Protein AF-A0A1V9K3U3-F1 (afdb_monomer_lite)

pLDDT: mean 77.96, std 19.67, range [38.72, 97.5]

Foldseek 3Di:
DDDDPVVVVVVVVVVPPDDCPPPVEDDLVVLLVCLLCDPVDDDDPVVVVSCVPDPVNVVSNVVSNVVNVVVVPDDDPDDDDDDDPVVVVVVVVVVVPVVPDDDPPPPVPPDD

Sequence (112 aa):
MPATSARRIQQVKRWHMSGARLSGHLPPADLAQHVLDGARTPWPPAMLDHLGRCASCRDRVRAFERVAAAARGGLPPEPLVSPPARVWEAILAEVRAERTGPAPDTRRRRSG

Structure (mmCIF, N/CA/C/O backbone):
data_AF-A0A1V9K3U3-F1
#
_entry.id   AF-A0A1V9K3U3-F1
#
loop_
_atom_site.group_PDB
_atom_site.id
_atom_site.type_symbol
_atom_site.label_atom_id
_atom_site.label_alt_id
_atom_site.label_comp_id
_atom_site.label_asym_id
_atom_site.label_entity_id
_atom_site.label_seq_id
_atom_site.pdbx_PDB_ins_code
_atom_site.Cartn_x
_atom_site.Cartn_y
_atom_site.Cartn_z
_atom_site.occupancy
_atom_site.B_iso_or_equiv
_atom_site.auth_seq_id
_atom_site.auth_comp_id
_atom_site.auth_asym_id
_atom_site.auth_atom_id
_atom_site.pdbx_PDB_model_num
ATOM 1 N N . MET A 1 1 ? 30.929 24.780 18.549 1.00 41.59 1 MET A N 1
ATOM 2 C CA . MET A 1 1 ? 30.769 23.431 17.965 1.00 41.59 1 MET A CA 1
ATOM 3 C C . MET A 1 1 ? 29.400 23.300 17.304 1.00 41.59 1 MET A C 1
ATOM 5 O O . MET A 1 1 ? 28.416 23.307 18.030 1.00 41.59 1 MET A O 1
ATOM 9 N N . PRO A 1 2 ? 29.314 23.180 15.967 1.00 43.38 2 PRO A N 1
ATOM 10 C CA . PRO A 1 2 ? 28.109 22.664 15.319 1.00 43.38 2 PRO A CA 1
ATOM 11 C C . PRO A 1 2 ? 28.470 21.584 14.282 1.00 43.38 2 PRO A C 1
ATOM 13 O O . PRO A 1 2 ? 28.960 21.900 13.204 1.00 43.38 2 PRO A O 1
ATOM 16 N N . ALA A 1 3 ? 28.254 20.298 14.578 1.00 39.41 3 ALA A N 1
ATOM 17 C CA . ALA A 1 3 ? 28.494 19.234 13.586 1.00 39.41 3 ALA A CA 1
ATOM 18 C C . ALA A 1 3 ? 27.543 18.025 13.696 1.00 39.41 3 ALA A C 1
ATOM 20 O O . ALA A 1 3 ? 27.846 16.948 13.186 1.00 39.41 3 ALA A O 1
ATOM 21 N N . THR A 1 4 ? 26.377 18.176 14.332 1.00 52.22 4 THR A N 1
ATOM 22 C CA . THR A 1 4 ? 25.466 17.038 14.582 1.00 52.22 4 THR A CA 1
ATOM 23 C C . THR A 1 4 ? 24.330 16.924 13.557 1.00 52.22 4 THR A C 1
ATOM 25 O O . THR A 1 4 ? 23.785 15.841 13.369 1.00 52.22 4 THR A O 1
ATOM 28 N N . SER A 1 5 ? 24.001 17.994 12.821 1.00 46.38 5 SER A N 1
ATOM 29 C CA . SER A 1 5 ? 22.847 17.989 11.897 1.00 46.38 5 SER A CA 1
ATOM 30 C C . SER A 1 5 ? 23.165 17.401 10.508 1.00 46.38 5 SER A C 1
ATOM 32 O O . SER A 1 5 ? 22.343 16.718 9.900 1.00 46.38 5 SER A O 1
ATOM 34 N N . ALA A 1 6 ? 24.402 17.555 10.023 1.00 38.72 6 ALA A N 1
ATOM 35 C CA . ALA A 1 6 ? 24.795 17.091 8.686 1.00 38.72 6 ALA A CA 1
ATOM 36 C C . ALA A 1 6 ? 24.987 15.560 8.573 1.00 38.72 6 ALA A C 1
ATOM 38 O O . ALA A 1 6 ? 24.900 15.003 7.477 1.00 38.72 6 ALA A O 1
ATOM 39 N N . ARG A 1 7 ? 25.203 14.850 9.693 1.00 48.31 7 ARG A N 1
ATOM 40 C CA . ARG A 1 7 ? 25.440 13.391 9.696 1.00 48.31 7 ARG A CA 1
ATOM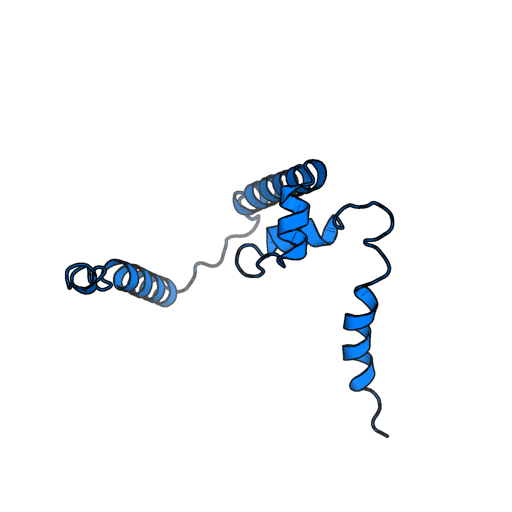 41 C C . ARG A 1 7 ? 24.183 12.553 9.424 1.00 48.31 7 ARG A C 1
ATOM 43 O O . ARG A 1 7 ? 24.305 11.451 8.899 1.00 48.31 7 ARG A O 1
ATOM 50 N N . ARG A 1 8 ? 22.981 13.068 9.709 1.00 46.59 8 ARG A N 1
ATOM 51 C CA . ARG A 1 8 ? 21.720 12.309 9.570 1.00 46.59 8 ARG A CA 1
ATOM 52 C C . ARG A 1 8 ? 21.222 12.231 8.121 1.00 46.59 8 ARG A C 1
ATOM 54 O O . ARG A 1 8 ? 20.683 11.213 7.704 1.00 46.59 8 ARG A O 1
ATOM 61 N N . ILE A 1 9 ? 21.484 13.269 7.326 1.00 45.06 9 ILE A N 1
ATOM 62 C CA . ILE A 1 9 ? 21.077 13.351 5.910 1.00 45.06 9 ILE A CA 1
ATOM 63 C C . ILE A 1 9 ? 22.001 12.504 5.015 1.00 45.06 9 ILE A C 1
ATOM 65 O O . ILE A 1 9 ? 21.559 11.909 4.032 1.00 45.06 9 ILE A O 1
ATOM 69 N N . GLN A 1 10 ? 23.279 12.371 5.382 1.00 46.31 10 GLN A N 1
ATOM 70 C CA . GLN A 1 10 ? 24.217 11.485 4.680 1.00 46.31 10 GLN A CA 1
ATOM 71 C C . GLN A 1 10 ? 23.923 9.996 4.913 1.00 46.31 10 GLN A C 1
ATOM 73 O O . GLN A 1 10 ? 24.279 9.167 4.074 1.00 46.31 10 GLN A O 1
ATOM 78 N N . GLN A 1 11 ? 23.240 9.649 6.008 1.00 44.50 11 GLN A N 1
ATOM 79 C CA . GLN A 1 11 ? 22.877 8.267 6.308 1.00 44.50 11 GLN A CA 1
ATOM 80 C C . GLN A 1 11 ? 21.829 7.744 5.317 1.00 44.50 11 GLN A C 1
ATOM 82 O O . GLN A 1 11 ? 22.004 6.644 4.813 1.00 44.50 11 GLN A O 1
ATOM 87 N N . VAL A 1 12 ? 20.839 8.559 4.923 1.00 46.97 12 VAL A N 1
ATOM 88 C CA . VAL A 1 12 ? 19.813 8.203 3.917 1.00 46.97 12 VAL A CA 1
ATOM 89 C C . VAL A 1 12 ? 20.436 7.904 2.546 1.00 46.97 12 VAL A C 1
ATOM 91 O O . VAL A 1 12 ? 20.091 6.917 1.906 1.00 46.97 12 VAL A O 1
ATOM 94 N N . LYS A 1 13 ? 21.442 8.683 2.124 1.00 40.75 13 LYS A N 1
ATOM 95 C CA . LYS A 1 13 ? 22.126 8.476 0.833 1.00 40.75 13 LYS A CA 1
ATOM 96 C C . LYS A 1 13 ? 23.016 7.225 0.795 1.00 40.75 13 LYS A C 1
ATOM 98 O O . LYS A 1 13 ? 23.288 6.716 -0.289 1.00 40.75 13 LYS A O 1
ATOM 103 N N . ARG A 1 14 ? 23.444 6.700 1.950 1.00 40.56 14 ARG A N 1
ATOM 104 C CA . ARG A 1 14 ? 24.305 5.506 2.040 1.00 40.56 14 ARG A CA 1
ATOM 105 C C . ARG A 1 14 ? 23.531 4.183 1.904 1.00 40.56 14 ARG A C 1
ATOM 107 O O . ARG A 1 14 ? 24.142 3.178 1.555 1.00 40.56 14 ARG A O 1
ATOM 114 N N . TRP A 1 15 ? 22.208 4.177 2.086 1.00 44.41 15 TRP A N 1
ATOM 115 C CA . TRP A 1 15 ? 21.377 2.973 1.909 1.00 44.41 15 TRP A CA 1
ATOM 116 C C . TRP A 1 15 ? 21.139 2.588 0.437 1.00 44.41 15 TRP A C 1
ATOM 118 O O . TRP A 1 15 ? 20.774 1.452 0.152 1.00 44.41 15 TRP A O 1
ATOM 128 N N . HIS A 1 16 ? 21.406 3.485 -0.518 1.00 50.59 16 HIS A N 1
ATOM 129 C CA . HIS A 1 16 ? 21.030 3.301 -1.925 1.00 50.59 16 HIS A CA 1
ATOM 130 C C . HIS A 1 16 ? 21.904 2.336 -2.756 1.00 50.59 16 HIS A C 1
ATOM 132 O O . HIS A 1 16 ? 21.597 2.141 -3.929 1.00 50.59 16 HIS A O 1
ATOM 138 N N . MET A 1 17 ? 22.987 1.739 -2.233 1.00 43.09 17 MET A N 1
ATOM 139 C CA . MET A 1 17 ? 24.000 1.119 -3.118 1.00 43.09 17 MET A CA 1
ATOM 140 C C . MET A 1 17 ? 24.614 -0.231 -2.696 1.00 43.09 17 MET A C 1
ATOM 142 O O . MET A 1 17 ? 25.503 -0.684 -3.418 1.00 43.09 17 MET A O 1
ATOM 146 N N . SER A 1 18 ? 24.156 -0.915 -1.634 1.00 45.12 18 SER A N 1
ATOM 147 C CA . SER A 1 18 ? 24.836 -2.156 -1.175 1.00 45.12 18 SER A CA 1
ATOM 148 C C . SER A 1 18 ? 23.988 -3.432 -1.051 1.00 45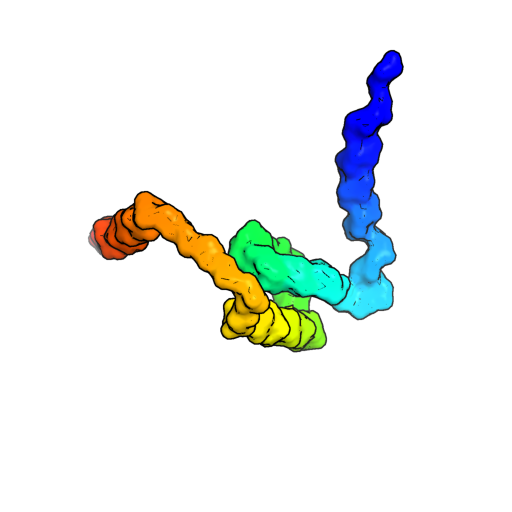.12 18 SER A C 1
ATOM 150 O O . SER A 1 18 ? 24.563 -4.487 -0.816 1.00 45.12 18 SER A O 1
ATOM 152 N N . GLY A 1 19 ? 22.663 -3.397 -1.250 1.00 44.41 19 GLY A N 1
ATOM 153 C CA . GLY A 1 19 ? 21.814 -4.605 -1.142 1.00 44.41 19 GLY A CA 1
ATOM 154 C C . GLY A 1 19 ? 21.185 -5.094 -2.452 1.00 44.41 19 GLY A C 1
ATOM 155 O O . GLY A 1 19 ? 21.083 -6.293 -2.690 1.00 44.41 19 GLY A O 1
ATOM 156 N N . ALA A 1 20 ? 20.797 -4.176 -3.342 1.00 47.66 20 ALA A N 1
ATOM 157 C CA . ALA A 1 20 ? 19.996 -4.500 -4.529 1.00 47.66 20 ALA A CA 1
ATOM 158 C C . ALA A 1 20 ? 20.780 -5.191 -5.664 1.00 47.66 20 ALA A C 1
ATOM 160 O O . ALA A 1 20 ? 20.186 -5.732 -6.594 1.00 47.66 20 ALA A O 1
ATOM 161 N N . ARG A 1 21 ? 22.119 -5.194 -5.607 1.00 49.69 21 ARG A N 1
ATOM 162 C CA . ARG A 1 21 ? 22.965 -5.763 -6.670 1.00 49.69 21 ARG A CA 1
ATOM 163 C C . ARG A 1 21 ? 23.323 -7.238 -6.504 1.00 49.69 21 ARG A C 1
ATOM 165 O O . ARG A 1 21 ? 23.895 -7.798 -7.429 1.00 49.69 21 ARG A O 1
ATOM 172 N N . LEU A 1 22 ? 22.975 -7.883 -5.390 1.00 51.88 22 LEU A N 1
ATOM 173 C CA . LEU A 1 22 ? 23.397 -9.269 -5.153 1.00 51.88 22 LEU A CA 1
ATOM 174 C C . LEU A 1 22 ? 22.435 -10.327 -5.721 1.00 51.88 22 LEU A C 1
ATOM 176 O O . LEU A 1 22 ? 22.773 -11.505 -5.712 1.00 51.88 22 LEU A O 1
ATOM 180 N N . SER A 1 23 ? 21.249 -9.958 -6.230 1.00 58.78 23 SER A N 1
ATOM 181 C CA . SER A 1 23 ? 20.281 -10.969 -6.714 1.00 58.78 23 SER A CA 1
ATOM 182 C C . SER A 1 23 ? 19.410 -10.563 -7.906 1.00 58.78 23 SER A C 1
ATOM 184 O O . SER A 1 23 ? 18.506 -11.311 -8.258 1.00 58.78 23 SER A O 1
ATOM 186 N N . GLY A 1 24 ? 19.620 -9.394 -8.523 1.00 83.12 24 GLY A N 1
ATOM 187 C CA . GLY A 1 24 ? 18.820 -8.963 -9.683 1.00 83.12 24 GLY A CA 1
ATOM 188 C C . GLY A 1 24 ? 17.320 -8.763 -9.405 1.00 83.12 24 GLY A C 1
ATOM 189 O O . GLY A 1 24 ? 16.553 -8.573 -10.343 1.00 83.12 24 GLY A O 1
ATOM 190 N N . HIS A 1 25 ? 16.905 -8.786 -8.136 1.00 89.75 25 HIS A N 1
ATOM 191 C CA . HIS A 1 25 ? 15.526 -8.645 -7.677 1.00 89.75 25 HIS A CA 1
ATOM 192 C C . HIS A 1 25 ? 15.397 -7.486 -6.692 1.00 89.75 25 HIS A C 1
ATOM 194 O O . HIS A 1 25 ? 16.348 -7.132 -5.994 1.00 89.75 25 HIS A O 1
ATOM 200 N N . LEU A 1 26 ? 14.186 -6.942 -6.596 1.00 88.00 26 LEU A N 1
ATOM 201 C CA . LEU A 1 26 ? 13.856 -5.937 -5.593 1.00 88.00 26 LEU A CA 1
ATOM 202 C C . LEU A 1 26 ? 13.902 -6.530 -4.171 1.00 88.00 26 LEU A C 1
ATOM 204 O O . LEU A 1 26 ? 13.448 -7.669 -3.974 1.00 88.00 26 LEU A O 1
ATOM 208 N N . PRO A 1 27 ? 14.418 -5.781 -3.175 1.00 87.94 27 PRO A N 1
ATOM 209 C CA . PRO A 1 27 ? 14.446 -6.232 -1.790 1.00 87.94 27 PRO A CA 1
ATOM 210 C C . PRO A 1 27 ? 13.029 -6.526 -1.269 1.00 87.94 27 PRO A C 1
ATOM 212 O O . PRO A 1 27 ? 12.134 -5.699 -1.444 1.00 87.94 27 PRO A O 1
ATOM 215 N N . PRO A 1 28 ? 12.792 -7.669 -0.597 1.00 90.06 28 PRO A N 1
ATOM 216 C CA . PRO A 1 28 ? 11.464 -8.011 -0.086 1.00 90.06 28 PRO A CA 1
ATOM 217 C C . PRO A 1 28 ? 10.870 -6.967 0.868 1.00 90.06 28 PRO A C 1
ATOM 219 O O . PRO A 1 28 ? 9.666 -6.739 0.830 1.00 90.06 28 PRO A O 1
ATOM 222 N N . ALA A 1 29 ? 11.702 -6.321 1.691 1.00 90.31 29 ALA A N 1
ATOM 223 C CA . ALA A 1 29 ? 11.261 -5.277 2.615 1.00 90.31 29 ALA A CA 1
ATOM 224 C C . ALA A 1 29 ? 10.704 -4.050 1.876 1.00 90.31 29 ALA A C 1
ATOM 226 O O . ALA A 1 29 ? 9.658 -3.539 2.261 1.00 90.31 29 ALA A O 1
ATOM 227 N N . ASP A 1 30 ? 11.338 -3.640 0.776 1.00 89.69 30 ASP A N 1
ATOM 228 C CA . ASP A 1 30 ? 10.869 -2.516 -0.042 1.00 89.69 30 ASP A CA 1
ATOM 229 C C . ASP A 1 30 ? 9.531 -2.851 -0.716 1.00 89.69 30 ASP A C 1
ATOM 231 O O . ASP A 1 30 ? 8.631 -2.015 -0.781 1.00 89.69 30 ASP A O 1
ATOM 235 N N . LEU A 1 31 ? 9.376 -4.102 -1.173 1.00 92.69 31 LEU A N 1
ATOM 236 C CA . LEU A 1 31 ? 8.109 -4.601 -1.713 1.00 92.69 31 LEU A CA 1
ATOM 237 C C . LEU A 1 31 ? 6.994 -4.582 -0.665 1.00 92.69 31 LEU A C 1
ATOM 239 O O . LEU A 1 31 ? 5.897 -4.103 -0.947 1.00 92.69 31 LEU A O 1
ATOM 243 N N . ALA A 1 32 ? 7.274 -5.075 0.541 1.00 93.44 32 ALA A N 1
ATOM 244 C CA . ALA A 1 32 ? 6.312 -5.087 1.635 1.00 93.44 32 ALA A CA 1
ATOM 245 C C . ALA A 1 32 ? 5.930 -3.665 2.071 1.00 93.44 32 ALA A C 1
ATOM 247 O O . ALA A 1 32 ? 4.745 -3.365 2.204 1.00 93.44 32 ALA A O 1
ATOM 248 N N . GLN A 1 33 ? 6.916 -2.778 2.230 1.00 90.88 33 GLN A N 1
ATOM 249 C CA . GLN A 1 33 ? 6.693 -1.387 2.617 1.00 90.88 33 GLN A CA 1
ATOM 250 C C . GLN A 1 33 ? 5.783 -0.675 1.617 1.00 90.88 33 GLN A C 1
ATOM 252 O O . GLN A 1 33 ? 4.792 -0.063 2.009 1.00 90.88 33 GLN A O 1
ATOM 257 N N . HIS A 1 34 ? 6.061 -0.824 0.322 1.00 92.44 34 HIS A N 1
ATOM 258 C CA . HIS A 1 34 ? 5.230 -0.225 -0.712 1.00 92.44 34 HIS A CA 1
ATOM 259 C C . HIS A 1 34 ? 3.780 -0.732 -0.663 1.00 92.44 34 HIS A C 1
ATOM 261 O O . HIS A 1 34 ? 2.844 0.058 -0.752 1.00 92.44 34 HIS A O 1
ATOM 267 N N . VAL A 1 35 ? 3.571 -2.041 -0.484 1.00 93.81 35 VAL A N 1
ATOM 268 C CA . VAL A 1 35 ? 2.220 -2.622 -0.381 1.00 93.81 35 VAL A CA 1
ATOM 269 C C . VAL A 1 35 ? 1.452 -2.082 0.834 1.00 93.81 35 VAL A C 1
ATOM 271 O O . VAL A 1 35 ? 0.237 -1.865 0.759 1.00 93.81 35 VAL A O 1
ATOM 274 N N . LEU A 1 36 ? 2.140 -1.855 1.954 1.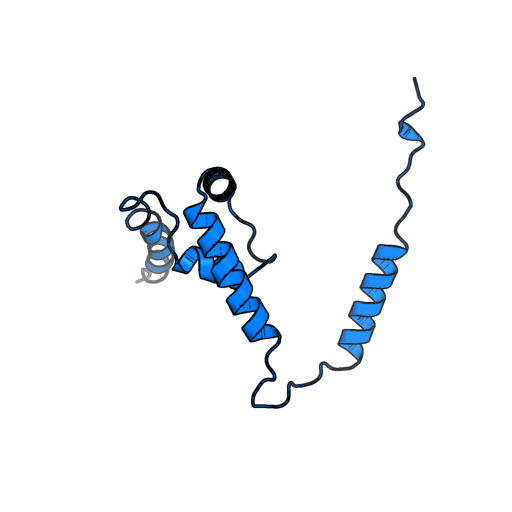00 92.00 36 LEU A N 1
ATOM 275 C CA . LEU A 1 36 ? 1.542 -1.277 3.159 1.00 92.00 36 LEU A CA 1
ATOM 276 C C . LEU A 1 36 ? 1.200 0.209 2.977 1.00 92.00 36 LEU A C 1
ATOM 278 O O . LEU A 1 36 ? 0.120 0.639 3.390 1.00 92.00 36 LEU A O 1
A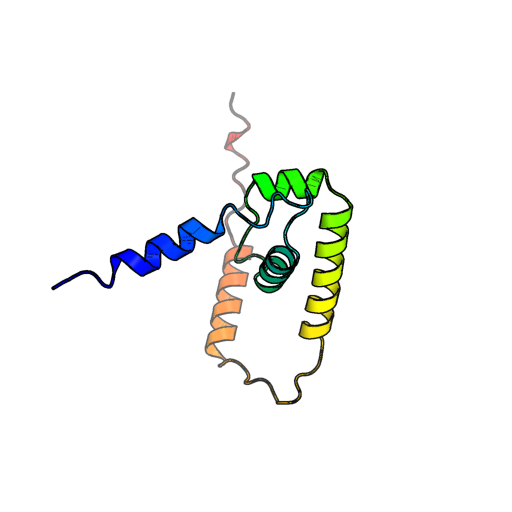TOM 282 N N . ASP A 1 37 ? 2.076 0.972 2.324 1.00 90.62 37 ASP A N 1
ATOM 283 C CA . ASP A 1 37 ? 1.871 2.399 2.057 1.00 90.62 37 ASP A CA 1
ATOM 284 C C . ASP A 1 37 ? 0.793 2.654 0.994 1.00 90.62 37 ASP A C 1
ATOM 286 O O . ASP A 1 37 ? 0.063 3.651 1.067 1.00 90.62 37 ASP A O 1
ATOM 290 N N . GLY A 1 38 ? 0.655 1.734 0.037 1.00 86.31 38 GLY A N 1
ATOM 291 C CA . GLY A 1 38 ? -0.315 1.799 -1.047 1.00 86.31 38 GLY A CA 1
ATOM 292 C C . GLY A 1 38 ? -0.122 3.038 -1.923 1.00 86.31 38 GLY A C 1
ATOM 293 O O . GLY A 1 38 ? 0.995 3.429 -2.253 1.00 86.31 38 GLY A O 1
ATOM 294 N N . ALA A 1 39 ? -1.227 3.698 -2.277 1.00 80.50 39 ALA A N 1
ATOM 295 C CA . ALA A 1 39 ? -1.225 4.847 -3.188 1.00 80.50 39 ALA A CA 1
ATOM 296 C C . ALA A 1 39 ? -0.432 6.069 -2.683 1.00 80.50 39 ALA A C 1
ATOM 298 O O . ALA A 1 39 ? -0.126 6.961 -3.471 1.00 80.50 39 ALA A O 1
ATOM 299 N N . ARG A 1 40 ? -0.081 6.122 -1.389 1.00 82.56 40 ARG A N 1
ATOM 300 C CA . ARG A 1 40 ? 0.710 7.223 -0.813 1.00 82.56 40 ARG A CA 1
ATOM 301 C C . ARG A 1 40 ? 2.154 7.245 -1.306 1.00 82.56 40 ARG A C 1
ATOM 303 O O . ARG A 1 40 ? 2.775 8.304 -1.289 1.00 82.56 40 ARG A O 1
ATOM 310 N N . THR A 1 41 ? 2.667 6.107 -1.763 1.00 85.19 41 THR A N 1
ATOM 311 C CA . THR A 1 41 ? 4.059 5.971 -2.186 1.00 85.19 41 THR A CA 1
ATOM 312 C C . THR A 1 41 ? 4.093 5.304 -3.555 1.00 85.19 41 THR A C 1
ATOM 314 O O . THR A 1 41 ? 4.306 4.103 -3.616 1.00 85.19 41 THR A O 1
ATOM 317 N N . PRO A 1 42 ? 3.868 6.019 -4.673 1.00 86.94 42 PRO A N 1
ATOM 318 C CA . PRO A 1 42 ? 3.924 5.414 -6.002 1.00 86.94 42 PRO A CA 1
ATOM 319 C C . PRO A 1 42 ? 5.319 4.849 -6.309 1.00 86.94 42 PRO A C 1
ATOM 321 O O . PRO A 1 42 ? 6.339 5.347 -5.829 1.00 86.94 42 PRO A O 1
ATOM 324 N N . TRP A 1 43 ? 5.373 3.803 -7.136 1.00 86.25 43 TRP A N 1
ATOM 325 C CA . TRP A 1 43 ? 6.640 3.201 -7.546 1.00 86.25 43 TRP A CA 1
ATOM 326 C C . TRP A 1 43 ? 7.472 4.183 -8.386 1.00 86.25 43 TRP A C 1
ATOM 328 O O . TRP A 1 43 ? 6.944 4.787 -9.323 1.00 86.25 43 TRP A O 1
ATOM 338 N N . PRO A 1 44 ? 8.791 4.282 -8.149 1.00 86.81 44 PRO A N 1
ATOM 339 C CA . PRO A 1 44 ? 9.699 4.940 -9.077 1.00 86.81 44 PRO A CA 1
ATOM 340 C C . PRO A 1 44 ? 9.657 4.280 -10.470 1.00 86.81 44 PRO A C 1
ATOM 342 O O . PRO A 1 44 ? 9.572 3.049 -10.552 1.00 86.81 44 PRO A O 1
ATOM 345 N N . PRO A 1 45 ? 9.817 5.040 -11.573 1.00 86.75 45 PRO A N 1
ATOM 346 C CA . PRO A 1 45 ? 9.743 4.500 -12.936 1.00 86.75 45 PRO A CA 1
ATOM 347 C C . PRO A 1 45 ? 10.657 3.294 -13.202 1.00 86.75 45 PRO A C 1
ATOM 349 O O . PRO A 1 45 ? 10.243 2.329 -13.836 1.00 86.75 45 PRO A O 1
ATOM 352 N N . ALA A 1 46 ? 11.878 3.295 -12.659 1.00 84.38 46 ALA A N 1
ATOM 353 C CA . ALA A 1 46 ? 12.815 2.177 -12.807 1.00 84.38 46 ALA A CA 1
ATOM 354 C C . ALA A 1 46 ? 12.322 0.878 -12.135 1.00 84.38 46 ALA A C 1
ATOM 356 O O . ALA A 1 46 ? 12.594 -0.222 -12.617 1.00 84.38 46 ALA A O 1
ATOM 357 N N . MET A 1 47 ? 11.579 0.989 -11.030 1.00 87.44 47 MET A N 1
ATOM 358 C CA . MET A 1 47 ? 10.995 -0.169 -10.347 1.00 87.44 47 MET A CA 1
ATOM 359 C C . MET A 1 47 ? 9.763 -0.679 -11.094 1.00 87.44 47 MET A C 1
ATOM 361 O O . MET A 1 47 ? 9.590 -1.891 -11.195 1.00 87.44 47 MET A O 1
ATOM 365 N N . LEU A 1 48 ? 8.960 0.215 -11.683 1.00 90.94 48 LEU A N 1
ATOM 366 C CA . LEU A 1 48 ? 7.863 -0.172 -12.579 1.00 90.94 48 LEU A CA 1
ATOM 367 C C . LEU A 1 48 ? 8.377 -0.949 -13.793 1.00 90.94 48 LEU A C 1
ATOM 369 O O . LEU A 1 48 ? 7.839 -2.006 -14.111 1.00 90.94 48 LEU A O 1
ATOM 373 N N . ASP A 1 49 ? 9.450 -0.472 -14.421 1.00 89.56 49 ASP A N 1
ATOM 374 C CA . ASP A 1 49 ? 10.099 -1.153 -15.545 1.00 89.56 49 ASP A CA 1
ATOM 375 C C . ASP A 1 49 ? 10.608 -2.552 -15.144 1.00 89.56 49 ASP A C 1
ATOM 377 O O . ASP A 1 49 ? 10.369 -3.548 -15.834 1.00 89.56 49 ASP A O 1
ATOM 381 N N . HIS A 1 50 ? 11.223 -2.671 -13.962 1.00 91.94 50 HIS A N 1
ATOM 382 C CA . HIS A 1 50 ? 11.613 -3.970 -13.417 1.00 91.94 50 HIS A CA 1
ATOM 383 C C . HIS A 1 50 ? 10.409 -4.892 -13.168 1.00 91.94 50 HIS A C 1
ATOM 385 O O . HIS A 1 50 ? 10.431 -6.049 -13.588 1.00 91.94 50 HIS A O 1
ATOM 391 N N . LEU A 1 51 ? 9.349 -4.400 -12.519 1.00 92.94 51 LEU A N 1
ATOM 392 C CA . LEU A 1 51 ? 8.124 -5.167 -12.272 1.00 92.94 51 LEU A CA 1
ATOM 393 C C . LEU A 1 51 ? 7.425 -5.562 -13.579 1.00 92.94 51 LEU A C 1
ATOM 395 O O . LEU A 1 51 ? 6.841 -6.641 -13.645 1.00 92.94 51 LEU A O 1
ATOM 399 N N . GLY A 1 52 ? 7.540 -4.764 -14.642 1.00 95.00 52 GLY A N 1
ATOM 400 C CA . GLY A 1 52 ? 7.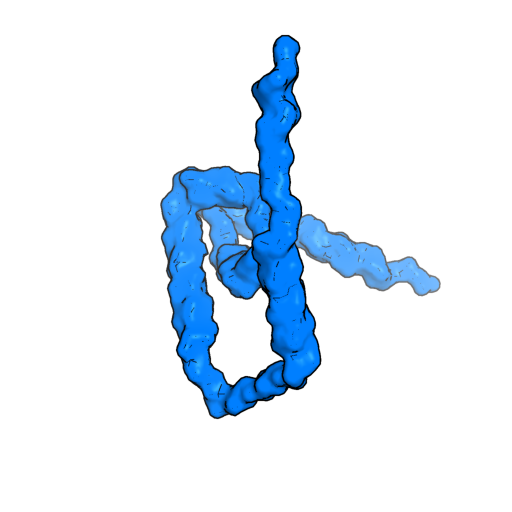073 -5.118 -15.983 1.00 95.00 52 GLY A CA 1
ATOM 401 C C . GLY A 1 52 ? 7.776 -6.357 -16.549 1.00 95.00 52 GLY A C 1
ATOM 402 O O . GLY A 1 52 ? 7.137 -7.206 -17.170 1.00 95.00 52 GLY A O 1
ATOM 403 N N . ARG A 1 53 ? 9.068 -6.538 -16.253 1.00 95.00 53 ARG A N 1
ATOM 404 C CA . ARG A 1 53 ? 9.880 -7.646 -16.790 1.00 95.00 53 ARG A CA 1
ATOM 405 C C . ARG A 1 53 ? 10.024 -8.850 -15.856 1.00 95.00 53 ARG A C 1
ATOM 407 O O . ARG A 1 53 ? 10.155 -9.973 -16.332 1.00 95.00 53 ARG A O 1
ATOM 414 N N . CYS A 1 54 ? 9.986 -8.660 -14.539 1.00 95.88 54 CYS A N 1
ATOM 415 C CA . CYS A 1 54 ? 10.307 -9.707 -13.569 1.00 95.88 54 CYS A CA 1
ATOM 416 C C . CYS A 1 54 ? 9.056 -10.350 -12.945 1.00 95.88 54 CYS A C 1
ATOM 418 O O . CYS A 1 54 ? 8.439 -9.785 -12.041 1.00 95.88 54 CYS A O 1
ATOM 420 N N . ALA A 1 55 ? 8.719 -11.573 -13.373 1.00 95.69 55 ALA A N 1
ATOM 421 C CA . ALA A 1 55 ? 7.586 -12.329 -12.826 1.00 95.69 55 ALA A CA 1
ATOM 422 C C . ALA A 1 55 ? 7.720 -12.609 -11.318 1.00 95.69 55 ALA A C 1
ATOM 424 O O . ALA A 1 55 ? 6.793 -12.332 -10.567 1.00 95.69 55 ALA A O 1
ATOM 425 N N . SER A 1 56 ? 8.902 -13.034 -10.858 1.00 95.06 56 SER A N 1
ATOM 426 C CA . SER A 1 56 ? 9.164 -13.328 -9.438 1.00 95.06 56 SER A CA 1
ATOM 427 C C . SER A 1 56 ? 8.888 -12.129 -8.520 1.00 95.06 56 SER A C 1
ATOM 429 O O . SER A 1 56 ? 8.249 -12.263 -7.476 1.00 95.06 56 SER A O 1
ATOM 431 N N . CYS A 1 57 ? 9.304 -10.921 -8.919 1.00 94.69 57 CYS A N 1
ATOM 432 C CA . CYS A 1 57 ? 9.019 -9.719 -8.136 1.00 94.69 57 CYS A CA 1
ATOM 433 C C . CYS A 1 57 ? 7.528 -9.357 -8.147 1.00 94.69 57 CYS A C 1
ATOM 435 O O . CYS A 1 57 ? 7.009 -8.963 -7.105 1.00 94.69 57 CYS A O 1
ATOM 437 N N . ARG A 1 58 ? 6.817 -9.552 -9.267 1.00 95.50 58 ARG A N 1
ATOM 438 C CA . ARG A 1 58 ? 5.354 -9.379 -9.302 1.00 95.50 58 ARG A CA 1
ATOM 439 C C . ARG A 1 58 ? 4.637 -10.366 -8.389 1.00 95.50 58 ARG A C 1
ATOM 441 O O . ARG A 1 58 ? 3.725 -9.971 -7.669 1.00 95.50 58 ARG A O 1
ATOM 448 N N . ASP A 1 59 ? 5.054 -11.626 -8.387 1.00 97.50 59 ASP A N 1
ATOM 449 C CA . ASP A 1 59 ? 4.438 -12.658 -7.552 1.00 97.50 59 ASP A CA 1
ATOM 450 C C . ASP A 1 59 ? 4.639 -12.369 -6.063 1.00 97.50 59 ASP A C 1
ATOM 452 O O . ASP A 1 59 ? 3.713 -12.543 -5.268 1.00 97.50 59 ASP A O 1
ATOM 456 N N . ARG A 1 60 ? 5.809 -11.836 -5.687 1.00 96.56 60 ARG A N 1
ATOM 457 C CA . ARG A 1 60 ? 6.072 -11.353 -4.323 1.00 96.56 60 ARG A CA 1
ATOM 458 C C . ARG A 1 60 ? 5.173 -10.183 -3.935 1.00 96.56 60 ARG A C 1
ATOM 460 O O . ARG A 1 60 ? 4.595 -10.221 -2.854 1.00 96.56 60 ARG A O 1
ATOM 467 N N . VAL A 1 61 ? 5.017 -9.180 -4.804 1.00 95.81 61 VAL A N 1
ATOM 468 C CA . VAL A 1 61 ? 4.089 -8.059 -4.559 1.00 95.81 61 VAL A CA 1
ATOM 469 C C . VAL A 1 61 ? 2.672 -8.587 -4.338 1.00 95.81 61 VAL A C 1
ATOM 471 O O . VAL A 1 61 ? 2.078 -8.305 -3.303 1.00 95.81 61 VAL A O 1
ATOM 474 N N . ARG A 1 62 ? 2.182 -9.461 -5.224 1.00 97.00 62 ARG A N 1
ATOM 475 C CA . ARG A 1 62 ? 0.859 -10.094 -5.091 1.00 97.00 62 ARG A CA 1
ATOM 476 C C . ARG A 1 62 ? 0.708 -10.888 -3.796 1.00 97.00 62 ARG A C 1
ATOM 478 O O . ARG A 1 62 ? -0.373 -10.922 -3.213 1.00 97.00 62 ARG A O 1
ATOM 485 N N . ALA A 1 63 ? 1.762 -11.571 -3.351 1.00 97.38 63 ALA A N 1
ATOM 486 C CA . ALA A 1 63 ? 1.747 -12.293 -2.083 1.00 97.38 63 ALA A CA 1
ATOM 487 C C . ALA A 1 63 ? 1.589 -11.337 -0.895 1.00 97.38 63 ALA A C 1
ATOM 489 O O . ALA A 1 63 ? 0.727 -11.566 -0.047 1.00 97.38 63 ALA A O 1
ATOM 490 N N . PHE A 1 64 ? 2.351 -10.242 -0.866 1.00 96.88 64 PHE A N 1
ATOM 491 C CA . PHE A 1 64 ? 2.209 -9.224 0.172 1.00 96.88 64 PHE A CA 1
ATOM 492 C C . PHE A 1 64 ? 0.852 -8.518 0.114 1.00 96.88 64 PHE A C 1
ATOM 494 O O . PHE A 1 64 ? 0.259 -8.283 1.162 1.00 96.88 64 PHE A O 1
ATOM 501 N N . GLU A 1 65 ? 0.312 -8.243 -1.076 1.00 95.25 65 GLU A N 1
ATOM 502 C CA . GLU A 1 65 ? -1.025 -7.657 -1.242 1.00 95.25 65 GLU A CA 1
ATOM 503 C C . GLU A 1 65 ? -2.112 -8.542 -0.629 1.00 95.25 65 GLU A C 1
ATOM 505 O O . GLU A 1 65 ? -2.984 -8.036 0.077 1.00 95.25 65 GLU A O 1
ATOM 510 N N . ARG A 1 66 ? -2.036 -9.867 -0.825 1.00 95.38 66 ARG A N 1
ATOM 511 C CA . ARG A 1 66 ? -2.968 -10.815 -0.193 1.00 95.38 66 ARG A CA 1
ATOM 512 C C . ARG A 1 66 ? -2.873 -10.785 1.329 1.00 95.38 66 ARG A C 1
ATOM 514 O O . ARG A 1 66 ? -3.904 -10.760 1.994 1.00 95.38 66 ARG A O 1
ATOM 521 N N . VAL A 1 67 ? -1.657 -10.762 1.878 1.00 94.94 67 VAL A N 1
ATOM 522 C CA . VAL A 1 67 ? -1.445 -10.679 3.333 1.00 94.94 67 VAL A CA 1
ATOM 523 C C . VAL A 1 67 ? -1.985 -9.360 3.883 1.00 94.94 67 VAL A C 1
ATOM 525 O O . VAL A 1 67 ? -2.711 -9.361 4.873 1.00 94.94 67 VAL A O 1
ATOM 528 N N . ALA A 1 68 ? -1.693 -8.239 3.224 1.00 92.56 68 ALA A N 1
ATOM 529 C CA . ALA A 1 68 ? -2.187 -6.929 3.628 1.00 92.56 68 ALA A CA 1
ATOM 530 C C . ALA A 1 68 ? -3.720 -6.848 3.559 1.00 92.56 68 ALA A C 1
ATOM 532 O O . ALA A 1 68 ? -4.346 -6.303 4.466 1.00 92.56 68 ALA A O 1
ATOM 533 N N . ALA A 1 69 ? -4.336 -7.415 2.519 1.00 91.31 69 ALA A N 1
ATOM 534 C CA . ALA A 1 69 ? -5.789 -7.493 2.400 1.00 91.31 69 ALA A CA 1
ATOM 535 C C . ALA A 1 69 ? -6.408 -8.334 3.527 1.00 91.31 69 ALA A C 1
ATOM 537 O O . ALA A 1 69 ? -7.360 -7.886 4.163 1.00 91.31 69 ALA A O 1
ATOM 538 N N . ALA A 1 70 ? -5.833 -9.504 3.823 1.00 91.56 70 ALA A N 1
ATOM 539 C CA . ALA A 1 70 ? -6.278 -10.353 4.926 1.00 91.56 70 ALA A CA 1
ATOM 540 C C . ALA A 1 70 ? -6.162 -9.638 6.282 1.00 91.56 70 ALA A C 1
ATOM 542 O O . ALA A 1 70 ? -7.098 -9.668 7.075 1.00 91.56 70 ALA A O 1
ATOM 543 N N . ALA A 1 71 ? -5.053 -8.931 6.519 1.00 88.25 71 ALA A N 1
ATOM 544 C CA . ALA A 1 71 ? -4.846 -8.168 7.745 1.00 88.25 71 ALA A CA 1
ATOM 545 C C . ALA A 1 71 ? -5.859 -7.021 7.904 1.00 88.25 71 ALA A C 1
ATOM 547 O O . ALA A 1 71 ? -6.371 -6.809 8.997 1.00 88.25 71 ALA A O 1
ATOM 548 N N . ARG A 1 72 ? -6.185 -6.301 6.820 1.00 85.88 72 ARG A N 1
ATOM 549 C CA . ARG A 1 72 ? -7.182 -5.212 6.841 1.00 85.88 72 ARG A CA 1
ATOM 550 C C . ARG A 1 72 ? -8.617 -5.710 7.018 1.00 85.88 72 ARG A C 1
ATOM 552 O O . ARG A 1 72 ? -9.436 -4.977 7.557 1.00 85.88 72 ARG A O 1
ATOM 559 N N . GLY A 1 73 ? -8.928 -6.905 6.515 1.00 85.50 73 GLY A N 1
ATOM 560 C CA . GLY A 1 73 ? -10.251 -7.521 6.648 1.00 85.50 73 GLY A CA 1
ATOM 561 C C . GLY A 1 73 ? -10.478 -8.229 7.986 1.00 85.50 73 GLY A C 1
ATOM 562 O O . GLY A 1 73 ? -11.616 -8.559 8.311 1.00 85.50 73 GLY A O 1
ATOM 563 N N . GLY A 1 74 ? -9.415 -8.477 8.754 1.00 84.06 74 GLY A N 1
ATOM 564 C CA . GLY A 1 74 ? -9.506 -9.072 10.082 1.00 84.06 74 GLY A CA 1
ATOM 565 C C . GLY A 1 74 ? -10.154 -8.123 11.089 1.00 84.06 74 GLY A C 1
ATOM 566 O O . GLY A 1 74 ? -9.904 -6.918 11.071 1.00 84.06 74 GLY A O 1
ATOM 567 N N . LEU A 1 75 ? -10.971 -8.675 11.990 1.00 71.81 75 LEU A N 1
ATOM 568 C CA . LEU A 1 75 ? -11.510 -7.909 13.108 1.00 71.81 75 LEU A CA 1
ATOM 569 C C . LEU A 1 75 ? -10.365 -7.608 14.091 1.00 71.81 75 LEU A C 1
ATOM 571 O O . LEU A 1 75 ? -9.691 -8.547 14.529 1.00 71.81 75 LEU A O 1
ATOM 575 N N . PRO A 1 76 ? -10.111 -6.336 14.434 1.00 75.62 76 PRO A N 1
ATOM 576 C CA . PRO A 1 76 ? -9.125 -6.018 15.450 1.00 75.62 76 PRO A CA 1
ATOM 577 C C . PRO A 1 76 ? -9.579 -6.574 16.810 1.00 75.62 76 PRO A C 1
ATOM 579 O O . PRO A 1 76 ? -10.782 -6.641 17.071 1.00 75.62 76 PRO A O 1
ATOM 582 N N . PRO A 1 77 ? -8.637 -6.970 17.685 1.00 73.38 77 PRO A N 1
ATOM 583 C CA . PRO A 1 77 ? -8.964 -7.483 19.017 1.00 73.38 77 PRO A CA 1
ATOM 584 C C . PRO A 1 77 ? -9.646 -6.425 19.894 1.00 73.38 77 PRO A C 1
ATOM 586 O O . PRO A 1 77 ? -10.406 -6.772 20.790 1.00 73.38 77 PRO A O 1
ATOM 589 N N . GLU A 1 78 ? -9.405 -5.148 19.597 1.00 79.94 78 GLU A N 1
ATOM 590 C CA . GLU A 1 78 ? -10.008 -4.008 20.275 1.00 79.94 78 GLU A CA 1
ATOM 591 C C . GLU A 1 78 ? -10.967 -3.257 19.340 1.00 79.94 78 GLU A C 1
ATOM 593 O O . GLU A 1 78 ? -10.688 -3.140 18.138 1.00 79.94 78 GLU A O 1
ATOM 598 N N . PRO A 1 79 ? -12.070 -2.693 19.867 1.00 78.81 79 PRO A N 1
ATOM 599 C CA . PRO A 1 79 ? -12.975 -1.863 19.086 1.00 78.81 79 PRO A CA 1
ATOM 600 C C . PRO A 1 79 ? -12.244 -0.665 18.477 1.00 78.81 79 PRO A C 1
ATOM 602 O O . PRO A 1 79 ? -11.557 0.091 19.167 1.00 78.81 79 PRO A O 1
ATOM 605 N N . LEU A 1 80 ? -12.425 -0.453 17.173 1.00 81.00 80 LEU A N 1
ATOM 606 C CA . LEU A 1 80 ? -11.921 0.751 16.522 1.00 81.00 80 LEU A CA 1
ATOM 607 C C . LEU A 1 80 ? -12.679 1.974 17.034 1.00 81.00 80 LEU A C 1
ATOM 609 O O . LEU A 1 80 ? -13.908 1.971 17.137 1.00 81.00 80 LEU A O 1
ATOM 613 N N . VAL A 1 81 ? -11.941 3.051 17.292 1.00 87.00 81 VAL A N 1
ATOM 614 C CA . VAL A 1 81 ? -12.546 4.348 17.587 1.00 87.00 81 VAL A CA 1
ATOM 615 C C . VAL A 1 81 ? -13.252 4.838 16.328 1.00 87.00 81 VAL A C 1
ATOM 617 O O . VAL A 1 81 ? -12.619 5.062 15.295 1.00 87.00 81 VAL A O 1
ATOM 620 N N . SER A 1 82 ? -14.570 5.010 16.420 1.00 86.19 82 SER A N 1
ATOM 621 C CA . SER A 1 82 ? -15.342 5.588 15.325 1.00 86.19 82 SER A CA 1
ATOM 622 C C . SER A 1 82 ? -14.927 7.050 15.115 1.00 86.19 82 SER A C 1
ATOM 624 O O . SER A 1 82 ? -14.891 7.816 16.087 1.00 86.19 82 SER A O 1
ATOM 626 N N . PRO A 1 83 ? -14.608 7.472 13.878 1.00 90.88 83 PRO A N 1
ATOM 627 C CA . PRO A 1 83 ? -14.320 8.869 13.592 1.00 90.88 83 PRO A CA 1
ATOM 628 C C . PRO A 1 83 ? -15.505 9.779 13.966 1.00 90.88 83 PRO A C 1
ATOM 630 O O . PRO A 1 83 ? -16.660 9.382 13.793 1.00 90.88 83 PRO A O 1
ATOM 633 N N . PRO A 1 84 ? -15.259 11.019 14.431 1.00 95.75 84 PRO A N 1
ATOM 634 C CA . PRO A 1 84 ? -16.328 11.977 14.704 1.00 95.75 84 PRO A CA 1
ATOM 635 C C . PRO A 1 84 ? -17.182 12.271 13.462 1.00 95.75 84 PRO A C 1
ATOM 637 O O . PRO A 1 84 ? -16.646 12.355 12.358 1.00 95.75 84 PRO A O 1
ATOM 640 N N . ALA A 1 85 ? -18.480 12.540 13.648 1.00 95.38 85 ALA A N 1
ATOM 641 C CA . ALA A 1 85 ? -19.440 12.767 12.556 1.00 95.38 85 ALA A CA 1
ATOM 642 C C . ALA A 1 85 ? -18.970 13.794 11.508 1.00 95.38 85 ALA A C 1
ATOM 644 O O . ALA A 1 85 ? -19.044 13.526 10.311 1.00 95.38 85 ALA A O 1
ATOM 645 N N . ARG A 1 86 ? -18.366 14.906 11.955 1.00 95.25 86 ARG A N 1
ATOM 646 C CA . ARG A 1 86 ? -17.813 15.957 11.080 1.00 95.25 86 ARG A CA 1
ATOM 647 C C . ARG A 1 86 ? -16.823 15.442 10.025 1.00 95.25 86 ARG A C 1
ATOM 649 O O . ARG A 1 86 ? -16.701 16.032 8.960 1.00 95.25 86 ARG A O 1
ATOM 656 N N . VAL A 1 87 ? -16.093 14.361 10.322 1.00 97.50 87 VAL A N 1
ATOM 657 C CA . VAL A 1 87 ? -15.134 13.754 9.385 1.00 97.50 87 VAL A CA 1
ATOM 658 C C . VAL A 1 87 ? -15.885 13.072 8.247 1.00 97.50 87 VAL A C 1
ATOM 660 O O . VAL A 1 87 ? -15.538 13.250 7.084 1.00 97.50 87 VAL A O 1
ATOM 663 N N . TRP A 1 88 ? -16.954 12.343 8.567 1.00 94.75 88 TRP A N 1
ATOM 664 C CA . TRP A 1 88 ? -17.797 11.698 7.564 1.00 94.75 88 TRP A CA 1
ATOM 665 C C . TRP A 1 88 ? -18.558 12.707 6.714 1.00 94.75 88 TRP A C 1
ATOM 667 O O . TRP A 1 88 ? -18.622 12.553 5.498 1.00 94.75 88 TRP A O 1
ATOM 677 N N . GLU A 1 89 ? -19.094 13.755 7.335 1.00 97.06 89 GLU A N 1
ATOM 678 C CA . GLU A 1 89 ? -19.766 14.849 6.629 1.00 97.06 89 GLU A CA 1
ATOM 679 C C . GLU A 1 89 ? -18.832 15.525 5.617 1.00 97.06 89 GLU A C 1
ATOM 681 O O . GLU A 1 89 ? -19.229 15.731 4.469 1.00 97.06 89 GLU A O 1
ATOM 686 N N . ALA A 1 90 ? -17.582 15.797 6.010 1.00 96.62 90 ALA A N 1
ATOM 687 C CA . ALA A 1 90 ? -16.569 16.365 5.126 1.00 96.62 90 ALA A CA 1
ATOM 688 C C . ALA A 1 90 ? -16.244 15.436 3.942 1.00 96.62 90 ALA A C 1
ATOM 690 O O . ALA A 1 90 ? -16.307 15.870 2.794 1.00 96.62 90 ALA A O 1
ATOM 691 N N . ILE A 1 91 ? -15.996 14.146 4.199 1.00 95.81 91 ILE A N 1
ATOM 692 C CA . ILE A 1 91 ? -15.734 13.152 3.141 1.00 95.81 91 ILE A CA 1
ATOM 693 C C . ILE A 1 91 ? -16.914 13.073 2.161 1.00 95.81 91 ILE A C 1
ATOM 695 O O . ILE A 1 91 ? -16.728 13.054 0.946 1.00 95.81 91 ILE A O 1
ATOM 699 N N . LEU A 1 92 ? -18.149 13.045 2.670 1.00 95.81 92 LEU A N 1
ATOM 700 C CA . LEU A 1 92 ? -19.344 13.005 1.825 1.00 95.81 92 LEU A CA 1
ATOM 701 C C . LEU A 1 92 ? -19.486 14.267 0.968 1.00 95.81 92 LEU A C 1
ATOM 703 O O . LEU A 1 92 ? -19.940 14.169 -0.173 1.00 95.81 92 LEU A O 1
ATOM 707 N N . ALA A 1 93 ? -19.123 15.436 1.498 1.00 95.81 93 ALA A N 1
ATOM 708 C CA . ALA A 1 93 ? -19.119 16.681 0.739 1.00 95.81 93 ALA A CA 1
ATOM 709 C C . ALA A 1 93 ? -18.093 16.641 -0.407 1.00 95.81 93 ALA A C 1
ATOM 711 O O . ALA A 1 93 ? -18.447 16.974 -1.538 1.00 95.81 93 ALA A O 1
ATOM 712 N N . GLU A 1 94 ? -16.873 16.159 -0.148 1.00 95.25 94 GLU A N 1
ATOM 713 C CA . GLU A 1 94 ? -15.822 16.005 -1.166 1.00 95.25 94 GLU A CA 1
ATOM 714 C C . GLU A 1 94 ? -16.238 15.034 -2.281 1.00 95.25 94 GLU A C 1
ATOM 716 O O . GLU A 1 94 ? -16.212 15.390 -3.459 1.00 95.25 94 GLU A O 1
ATOM 721 N N . VAL A 1 95 ? -16.740 13.847 -1.924 1.00 95.31 95 VAL A N 1
ATOM 722 C CA . VAL A 1 95 ? -17.199 12.842 -2.903 1.00 95.31 95 VAL A CA 1
ATOM 723 C C . VAL A 1 95 ? -18.348 13.372 -3.769 1.00 95.31 95 VAL A C 1
ATOM 725 O O . VAL A 1 95 ? -18.449 13.045 -4.954 1.00 95.31 95 VAL A O 1
ATOM 728 N N . ARG A 1 96 ? -19.249 14.185 -3.201 1.00 94.75 96 ARG A N 1
ATOM 729 C CA . ARG A 1 96 ? -20.323 14.833 -3.971 1.00 94.75 96 ARG A CA 1
ATOM 730 C C . ARG A 1 96 ? -19.758 15.863 -4.942 1.00 94.75 96 ARG A C 1
ATOM 732 O O . ARG A 1 96 ? -20.166 15.852 -6.099 1.00 94.75 96 ARG A O 1
ATOM 739 N N . ALA A 1 97 ? -18.816 16.692 -4.493 1.00 91.81 97 ALA A N 1
ATOM 740 C CA . ALA A 1 97 ? -18.186 17.715 -5.319 1.00 91.81 97 ALA A CA 1
ATOM 741 C C . ALA A 1 97 ? -17.454 17.112 -6.532 1.00 91.81 97 ALA A C 1
ATOM 743 O O . ALA A 1 97 ? -17.654 17.593 -7.648 1.00 91.81 97 ALA A O 1
ATOM 744 N N . GLU A 1 98 ? -16.696 16.022 -6.343 1.00 90.88 98 GLU A N 1
ATOM 745 C CA . GLU A 1 98 ? -16.029 15.294 -7.437 1.00 90.88 98 GLU A CA 1
ATOM 746 C C . GLU A 1 98 ? -17.022 14.788 -8.493 1.00 90.88 98 GLU A C 1
ATOM 748 O O . GLU A 1 98 ? -16.762 14.869 -9.693 1.00 90.88 98 GLU A O 1
ATOM 753 N N . ARG A 1 99 ? -18.193 14.302 -8.063 1.00 88.56 99 ARG A N 1
ATOM 754 C CA . ARG A 1 99 ? -19.235 13.782 -8.966 1.00 88.56 99 ARG A CA 1
ATOM 755 C C . ARG A 1 99 ? -19.961 14.867 -9.758 1.00 88.56 99 ARG A C 1
ATOM 757 O O . ARG A 1 99 ? -20.461 14.578 -10.840 1.00 88.56 99 ARG A O 1
ATOM 764 N N . THR A 1 100 ? -20.045 16.085 -9.230 1.00 85.06 100 THR A N 1
ATOM 765 C CA . THR A 1 100 ? -20.688 17.237 -9.887 1.00 85.06 100 THR A CA 1
ATOM 766 C C . THR A 1 100 ? -19.722 18.119 -10.682 1.00 85.06 100 THR A C 1
ATOM 768 O O . THR A 1 100 ? -20.122 19.186 -11.144 1.00 85.06 100 THR A O 1
ATOM 771 N N . GLY A 1 101 ? -18.460 17.705 -10.847 1.00 74.50 101 GLY A N 1
ATOM 772 C CA . GLY A 1 101 ? -17.483 18.433 -11.656 1.00 74.50 101 GLY A CA 1
ATOM 773 C C . GLY A 1 101 ? -17.967 18.680 -13.098 1.00 74.50 101 GLY A C 1
ATOM 774 O O . GLY A 1 101 ? -18.792 17.923 -13.618 1.00 74.50 101 GLY A O 1
ATOM 775 N N . PRO A 1 102 ? -17.485 19.748 -13.761 1.00 65.69 102 PRO A N 1
ATOM 776 C CA . PRO A 1 102 ? -17.940 20.111 -15.098 1.00 65.69 102 PRO A CA 1
ATOM 777 C C . PRO A 1 102 ? -17.654 18.985 -16.098 1.00 65.69 102 PRO A C 1
ATOM 779 O O . PRO A 1 102 ? -16.554 18.430 -16.129 1.00 65.69 102 PRO A O 1
ATOM 782 N N . ALA A 1 103 ? -18.651 18.658 -16.928 1.00 62.56 103 ALA A N 1
ATOM 783 C CA . ALA A 1 103 ? -18.490 17.712 -18.028 1.00 62.56 103 ALA A CA 1
ATOM 784 C C . ALA A 1 103 ? -17.305 18.133 -18.921 1.00 62.56 103 ALA A C 1
ATOM 786 O O . ALA A 1 103 ? -17.101 19.334 -19.124 1.00 62.56 103 ALA A O 1
ATOM 787 N N . PRO A 1 104 ? -16.524 17.182 -19.469 1.00 61.81 104 PRO A N 1
ATOM 788 C CA . PRO A 1 104 ? -15.419 17.517 -20.356 1.00 61.81 104 PRO A CA 1
ATOM 789 C C . PRO A 1 104 ? -15.938 18.349 -21.534 1.00 61.81 104 PRO A C 1
ATOM 791 O O . PRO A 1 104 ? -16.852 17.929 -22.243 1.00 61.81 104 PRO A O 1
ATOM 794 N N . ASP A 1 105 ? -15.356 19.535 -21.727 1.00 60.75 105 ASP A N 1
ATOM 795 C CA . ASP A 1 105 ? -15.670 20.434 -22.836 1.00 60.75 105 ASP A CA 1
ATOM 796 C C . ASP A 1 105 ? -15.292 19.769 -24.169 1.00 60.75 105 ASP A C 1
ATOM 798 O O . ASP A 1 105 ? -14.169 19.866 -24.669 1.00 60.75 105 ASP A O 1
ATOM 802 N N . THR A 1 106 ? -16.247 19.058 -24.767 1.00 60.66 106 THR A N 1
ATOM 803 C CA . THR A 1 106 ? -16.098 18.445 -26.089 1.00 60.66 106 THR A CA 1
ATOM 804 C C . THR A 1 106 ? -16.180 19.469 -27.227 1.00 60.66 106 THR A C 1
ATOM 806 O O . THR A 1 106 ? -16.118 19.083 -28.396 1.00 60.66 106 THR A O 1
ATOM 809 N N . ARG A 1 107 ? -16.311 20.775 -26.943 1.00 59.72 107 ARG A N 1
ATOM 810 C CA 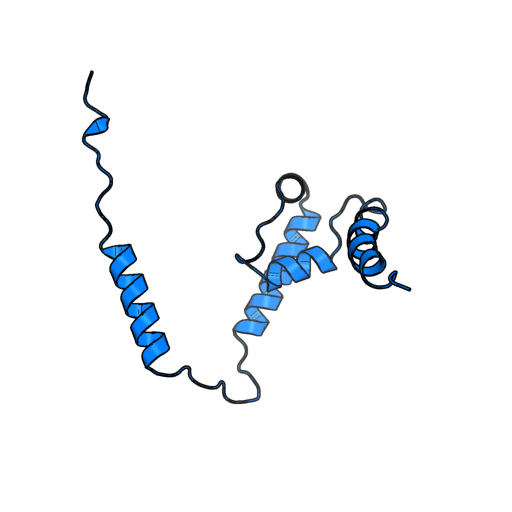. ARG A 1 107 ? -16.513 21.808 -27.970 1.00 59.72 107 ARG A CA 1
ATOM 811 C C . ARG A 1 107 ? -15.220 22.240 -28.666 1.00 59.72 107 ARG A C 1
ATOM 813 O O . ARG A 1 107 ? -15.287 22.728 -29.789 1.00 59.72 107 ARG A O 1
ATOM 820 N N . ARG A 1 108 ? -14.037 21.985 -28.088 1.00 58.59 108 ARG A N 1
ATOM 821 C CA . ARG A 1 108 ? -12.740 22.398 -28.677 1.00 58.59 108 ARG A CA 1
ATOM 822 C C . ARG A 1 108 ? -12.192 21.472 -29.776 1.00 58.59 108 ARG A C 1
ATOM 824 O O . ARG A 1 108 ? -11.136 21.756 -30.328 1.00 58.59 108 ARG A O 1
ATOM 831 N N . ARG A 1 109 ? -12.866 20.362 -30.111 1.00 57.16 109 ARG A N 1
ATOM 832 C CA . ARG A 1 109 ? -12.375 19.392 -31.118 1.00 57.16 109 ARG A CA 1
ATOM 833 C C . ARG A 1 109 ? -12.991 19.544 -32.514 1.00 57.16 109 ARG A C 1
ATOM 835 O O . ARG A 1 109 ? -12.681 18.738 -33.386 1.00 57.16 109 ARG A O 1
ATOM 842 N N . ARG A 1 110 ? -13.863 20.538 -32.728 1.00 57.19 110 ARG A N 1
ATOM 843 C CA . ARG A 1 110 ? -14.597 20.745 -33.990 1.00 57.19 110 ARG A CA 1
ATOM 844 C C . ARG A 1 110 ? -14.415 22.165 -34.551 1.00 57.19 110 ARG A C 1
ATOM 846 O O . ARG A 1 110 ? -15.378 22.808 -34.936 1.00 57.19 110 ARG A O 1
ATOM 853 N N . SER A 1 111 ? -13.170 22.619 -34.581 1.00 49.25 111 SER A N 1
ATOM 854 C CA . SER A 1 111 ? -12.662 23.725 -35.403 1.00 49.25 111 SER A CA 1
ATOM 855 C C . SER A 1 111 ? -11.196 23.355 -35.623 1.00 49.25 111 SER A C 1
ATOM 857 O O . SER A 1 111 ? -10.493 23.165 -34.637 1.00 49.25 111 SER A O 1
ATOM 859 N N . GLY A 1 112 ? -10.664 23.100 -36.805 1.00 45.75 112 GLY A N 1
ATOM 860 C CA . GLY A 1 112 ? -10.966 23.531 -38.160 1.00 45.75 112 GLY A CA 1
ATOM 861 C C . GLY A 1 112 ? -9.611 23.488 -38.859 1.00 45.75 112 GLY A C 1
ATOM 862 O O . GLY A 1 112 ? -8.632 23.899 -38.195 1.00 45.75 112 GLY A O 1
#

Secondary structure (DSSP, 8-state):
---SSHHHHHHHHHTTSSSTTSSSS--HHHHHHHHHHGGGSPPPHHHHHHHHH-HHHHHHHHHHHHHHHHHHHSPPSSPPPPPPHHHHHHHHHHHHHHHTSPPP-GGGGS--

Radius of gyration: 22.36 Å; chains: 1; bounding box: 52×37×58 Å